Protein AF-A0A0G0HEJ8-F1 (afdb_monomer)

Mean predicted aligned error: 9.89 Å

Foldseek 3Di:
DVVVVVVVVVVVVVVVVVVVVVVCCVVVDPQPVVHQWDKDQACDCLQPPVAHHGDIDIDHDDPDDDAQDWDWDQDPVRDTDTWGFHDWDADPNDIDTWTGRPNDPDID

Organism: NCBI:txid1618481

Solvent-accessible surface area (backbone atoms only — not comparable to full-atom values): 6496 Å² total; per-residue (Å²): 113,74,68,61,56,55,50,54,50,51,54,50,51,52,52,51,52,49,50,51,51,52,51,48,50,55,70,70,38,93,56,49,93,83,44,79,54,48,82,44,76,36,86,55,58,40,31,27,90,84,43,52,60,70,39,78,46,77,47,63,87,69,97,74,84,56,76,67,40,77,46,77,47,67,48,98,83,72,44,80,43,65,29,28,27,75,41,76,47,78,56,98,91,42,80,46,73,35,28,30,26,70,56,47,91,61,77,82

Secondary structure (DSSP, 8-state):
-HHHHHHHHHHHHHHHHHHHHHHHHHHHS---TTSSEEEEE--SGGGTTTS-TT-EEEEE--S---TT-EEEEE-TTS-EEEEEEEEEEEETT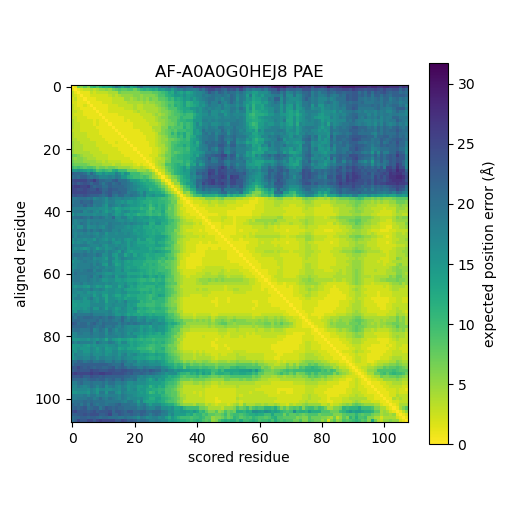EEEEEEE-TT-S-B-

Nearest PDB structures (foldseek):
  4n31-assembly1_A  TM=7.979E-01  e=5.213E-03  Streptococcus pyogenes
  5j26-assembly1_A  TM=6.568E-01  e=2.278E-01  Homo sapiens
  6my0-assembly2_B  TM=6.727E-01  e=4.149E-01  Homo sapiens
  5ke3-assembly1_A  TM=7.650E-01  e=1.552E+00  Homo sapiens
  6bpi-assembly1_A  TM=7.641E-01  e=2.224E+00  Homo sapiens

Structure (mmCIF, N/CA/C/O backbone):
data_AF-A0A0G0HEJ8-F1
#
_entry.id   AF-A0A0G0HEJ8-F1
#
loop_
_atom_site.group_PDB
_atom_site.id
_atom_site.type_symbol
_atom_site.label_atom_id
_atom_site.label_alt_id
_atom_site.label_comp_id
_atom_site.label_asym_id
_atom_site.label_entity_id
_atom_site.label_seq_id
_atom_site.pdbx_PDB_ins_code
_atom_site.Cartn_x
_atom_site.Cartn_y
_atom_site.Cartn_z
_atom_site.occupancy
_atom_site.B_iso_or_equiv
_atom_site.auth_seq_id
_atom_site.auth_comp_id
_atom_site.auth_asym_id
_atom_site.auth_atom_id
_atom_site.pdbx_PDB_model_num
ATOM 1 N N . MET A 1 1 ? 31.207 4.129 -50.146 1.00 64.62 1 MET A N 1
ATOM 2 C CA . MET A 1 1 ? 31.194 5.610 -50.058 1.00 64.62 1 MET A CA 1
ATOM 3 C C . MET A 1 1 ? 31.486 6.026 -48.619 1.00 64.62 1 MET A C 1
ATOM 5 O O . MET A 1 1 ? 30.622 5.858 -47.768 1.00 64.62 1 MET A O 1
ATOM 9 N N . LYS A 1 2 ? 32.700 6.519 -48.326 1.00 82.19 2 LYS A N 1
ATOM 10 C CA . LYS A 1 2 ? 33.150 6.891 -46.962 1.00 82.19 2 LYS A CA 1
ATOM 11 C C . LYS A 1 2 ? 32.192 7.867 -46.254 1.00 82.19 2 LYS A C 1
ATOM 13 O O . LYS A 1 2 ? 31.983 7.757 -45.054 1.00 82.19 2 LYS A O 1
ATOM 18 N N . ILE A 1 3 ? 31.548 8.743 -47.026 1.00 87.25 3 ILE A N 1
ATOM 19 C CA . ILE A 1 3 ? 30.556 9.725 -46.561 1.00 87.25 3 ILE A CA 1
ATOM 20 C C . ILE A 1 3 ? 29.353 9.057 -45.872 1.00 87.25 3 ILE A C 1
ATOM 22 O O . ILE A 1 3 ? 28.937 9.506 -44.811 1.00 87.25 3 ILE A O 1
ATOM 26 N N . ILE A 1 4 ? 28.841 7.947 -46.416 1.00 89.81 4 ILE A N 1
ATOM 27 C CA . ILE A 1 4 ? 27.702 7.218 -45.828 1.00 89.81 4 ILE A CA 1
ATOM 28 C C . ILE A 1 4 ? 28.081 6.587 -44.483 1.00 89.81 4 ILE A C 1
ATOM 30 O O . ILE A 1 4 ? 27.292 6.623 -43.547 1.00 89.81 4 ILE A O 1
ATOM 34 N N . HIS A 1 5 ? 29.296 6.047 -44.357 1.00 85.38 5 HIS A N 1
ATOM 35 C CA . HIS A 1 5 ? 29.756 5.455 -43.094 1.00 85.38 5 HIS A CA 1
ATOM 36 C C . HIS A 1 5 ? 29.957 6.516 -42.005 1.00 85.38 5 HIS A C 1
ATOM 38 O O . HIS A 1 5 ? 29.571 6.302 -40.862 1.00 85.38 5 HIS A O 1
ATOM 44 N N . ILE A 1 6 ? 30.508 7.680 -42.364 1.00 91.31 6 ILE A N 1
ATOM 45 C CA . ILE A 1 6 ? 30.657 8.808 -41.434 1.00 91.31 6 ILE A CA 1
ATOM 46 C C . ILE A 1 6 ? 29.282 9.283 -40.953 1.00 91.31 6 ILE A C 1
ATOM 48 O O . ILE A 1 6 ? 29.084 9.460 -39.754 1.00 91.31 6 ILE A O 1
ATOM 52 N N . PHE A 1 7 ? 28.320 9.426 -41.868 1.00 94.00 7 PHE A N 1
ATOM 53 C CA . PHE A 1 7 ? 26.955 9.822 -41.528 1.00 94.00 7 PHE A CA 1
ATOM 54 C C . PHE A 1 7 ? 26.283 8.835 -40.559 1.00 94.00 7 PHE A C 1
ATOM 56 O O . PHE A 1 7 ? 25.756 9.253 -39.530 1.00 94.00 7 PHE A O 1
ATOM 63 N N . LEU A 1 8 ? 26.356 7.529 -40.839 1.00 93.12 8 LEU A N 1
ATOM 64 C CA . LEU A 1 8 ? 25.782 6.493 -39.973 1.00 93.12 8 LEU A CA 1
ATOM 65 C C . LEU A 1 8 ? 26.401 6.495 -38.569 1.00 93.12 8 LEU A C 1
ATOM 67 O O . LEU A 1 8 ? 25.673 6.381 -37.585 1.00 93.12 8 LEU A O 1
ATOM 71 N N . ASN A 1 9 ? 27.717 6.690 -38.462 1.00 94.06 9 ASN A N 1
ATOM 72 C CA . ASN A 1 9 ? 28.388 6.774 -37.165 1.00 94.06 9 ASN A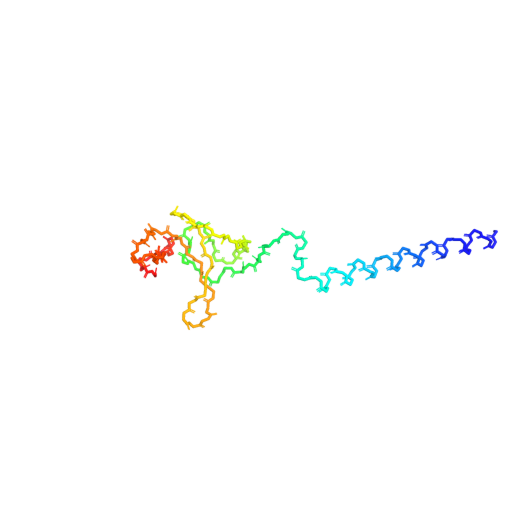 CA 1
ATOM 73 C C . ASN A 1 9 ? 27.911 7.988 -36.360 1.00 94.06 9 ASN A C 1
ATOM 75 O O . ASN A 1 9 ? 27.623 7.850 -35.176 1.00 94.06 9 ASN A O 1
ATOM 79 N N . VAL A 1 10 ? 27.766 9.158 -36.993 1.00 95.56 10 VAL A N 1
ATOM 80 C CA . VAL A 1 10 ? 27.251 10.366 -36.324 1.00 95.56 10 VAL A CA 1
ATOM 81 C C . VAL A 1 10 ? 25.831 10.139 -35.805 1.00 95.56 10 VAL A C 1
ATOM 83 O O . VAL A 1 10 ? 25.558 10.427 -34.642 1.00 95.56 10 VAL A O 1
ATOM 86 N N . VAL A 1 11 ? 24.945 9.564 -36.624 1.00 96.50 11 VAL A N 1
ATOM 87 C CA . VAL A 1 11 ? 23.575 9.226 -36.203 1.00 96.50 11 VAL A CA 1
ATOM 88 C C . VAL A 1 11 ? 23.587 8.229 -35.040 1.00 96.50 11 VAL A C 1
ATOM 90 O O . VAL A 1 11 ? 22.867 8.422 -34.062 1.00 96.50 11 VAL A O 1
ATOM 93 N N . SER A 1 12 ? 24.442 7.205 -35.100 1.00 94.81 12 SER A N 1
ATOM 94 C CA . SER A 1 12 ? 24.580 6.217 -34.027 1.00 94.81 12 SER A CA 1
ATOM 95 C C . SER A 1 12 ? 25.070 6.842 -32.719 1.00 94.81 12 SER A C 1
ATOM 97 O O . SER A 1 12 ? 24.541 6.514 -31.660 1.00 94.81 12 SER A O 1
ATOM 99 N N . TYR A 1 13 ? 26.053 7.747 -32.764 1.00 96.75 13 TYR A N 1
ATOM 100 C CA . TYR A 1 13 ? 26.539 8.439 -31.568 1.00 96.75 13 TYR A CA 1
ATOM 101 C C . TYR A 1 13 ? 25.485 9.374 -30.978 1.00 96.75 13 TYR A C 1
ATOM 103 O O . TYR A 1 13 ? 25.337 9.415 -29.760 1.00 96.75 13 TYR A O 1
ATOM 111 N N . LEU A 1 14 ? 24.718 10.078 -31.817 1.00 96.12 14 LEU A N 1
ATOM 112 C CA . LEU A 1 14 ? 23.604 10.911 -31.357 1.00 96.12 14 LEU A CA 1
ATOM 113 C C . LEU A 1 14 ? 22.509 10.072 -30.691 1.00 96.12 14 LEU A C 1
ATOM 115 O O . LEU A 1 14 ? 22.008 10.449 -29.635 1.00 96.12 14 LEU A O 1
ATOM 119 N N . PHE A 1 15 ? 22.173 8.914 -31.263 1.00 96.56 15 PHE A N 1
ATOM 120 C CA . PHE A 1 15 ? 21.218 7.986 -30.663 1.00 96.56 15 PHE A CA 1
ATOM 121 C C . PHE A 1 15 ? 21.724 7.429 -29.326 1.00 96.56 15 PHE A C 1
ATOM 123 O O . PHE A 1 15 ? 20.982 7.392 -28.347 1.00 96.56 15 PHE A O 1
ATOM 130 N N . PHE A 1 16 ? 23.002 7.055 -29.250 1.00 96.88 16 PHE A N 1
ATOM 131 C CA . PHE A 1 16 ? 23.605 6.572 -28.009 1.00 96.88 16 PHE A CA 1
ATOM 132 C C . PHE A 1 16 ? 23.642 7.661 -26.927 1.00 96.88 16 PHE A C 1
ATOM 134 O O . PHE A 1 16 ? 23.307 7.400 -25.774 1.00 96.88 16 PHE A O 1
ATOM 141 N N . LEU A 1 17 ? 23.974 8.901 -27.300 1.00 96.38 17 LEU A N 1
ATOM 142 C CA . LEU A 1 17 ? 23.928 10.054 -26.402 1.00 96.38 17 LEU A CA 1
ATOM 143 C C . LEU A 1 17 ? 22.502 10.305 -25.891 1.00 96.38 17 LEU A C 1
ATOM 145 O O . LEU A 1 17 ? 22.315 10.540 -24.700 1.00 96.38 17 LEU A O 1
ATOM 149 N N . LEU A 1 18 ? 21.495 10.202 -26.764 1.00 95.06 18 LEU A N 1
ATOM 150 C CA . LEU A 1 18 ? 20.088 10.311 -26.380 1.00 95.06 18 LEU A CA 1
ATOM 151 C C . LEU A 1 18 ? 19.702 9.234 -25.356 1.00 95.06 18 LEU A C 1
ATOM 153 O O . LEU A 1 18 ? 19.083 9.561 -24.346 1.00 95.06 18 LEU A O 1
ATOM 157 N N . LEU A 1 19 ? 20.100 7.975 -25.571 1.00 94.38 19 LEU A N 1
ATOM 158 C CA . LEU A 1 19 ? 19.846 6.886 -24.621 1.00 94.38 19 LEU A CA 1
ATOM 159 C C . LEU A 1 19 ? 20.500 7.139 -23.260 1.00 94.38 19 LEU A C 1
ATOM 161 O O . LEU A 1 19 ? 19.869 6.899 -22.2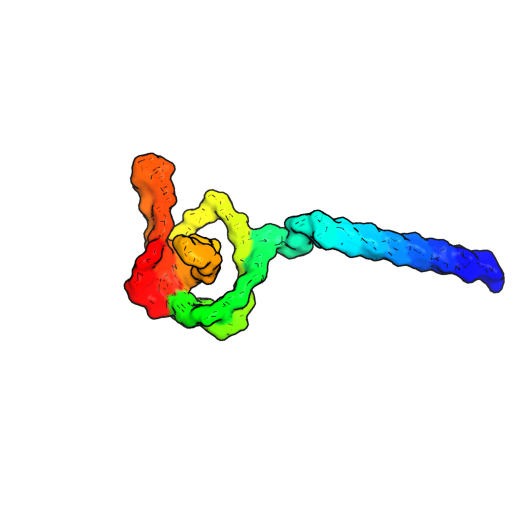34 1.00 94.38 19 LEU A O 1
ATOM 165 N N . LEU A 1 20 ? 21.733 7.655 -23.237 1.00 93.88 20 LEU A N 1
ATOM 166 C CA . LEU A 1 20 ? 22.413 8.015 -21.991 1.00 93.88 20 LEU A CA 1
ATOM 167 C C . LEU A 1 20 ? 21.693 9.146 -21.251 1.00 93.88 20 LEU A C 1
ATOM 169 O O . LEU A 1 20 ? 21.540 9.067 -20.035 1.00 93.88 20 LEU A O 1
ATOM 173 N N . ILE A 1 21 ? 21.217 10.170 -21.967 1.00 90.06 21 ILE A N 1
ATOM 174 C CA . ILE A 1 21 ? 20.448 11.274 -21.376 1.00 90.06 21 ILE A CA 1
ATOM 175 C C . ILE A 1 21 ? 19.126 10.757 -20.805 1.00 90.06 21 ILE A C 1
ATOM 177 O O . ILE A 1 21 ? 18.802 11.067 -19.663 1.00 90.06 21 ILE A O 1
ATOM 181 N N . VAL A 1 22 ? 18.381 9.939 -21.555 1.00 87.19 22 VAL A N 1
ATOM 182 C CA . VAL A 1 22 ? 17.127 9.334 -21.075 1.00 87.19 22 VAL A CA 1
ATOM 183 C C . VAL A 1 22 ? 17.390 8.465 -19.846 1.00 87.19 22 VAL A C 1
ATOM 185 O O . VAL A 1 22 ? 16.727 8.647 -18.830 1.00 87.19 22 VAL A O 1
ATOM 188 N N . GLY A 1 23 ? 18.400 7.592 -19.894 1.00 85.56 23 GLY A N 1
ATOM 189 C CA . GLY A 1 23 ? 18.801 6.766 -18.755 1.00 85.56 23 GLY A CA 1
ATOM 190 C C . GLY A 1 23 ? 19.142 7.607 -17.522 1.00 85.56 23 GLY A C 1
ATOM 191 O O . GLY A 1 23 ? 18.620 7.354 -16.437 1.00 85.56 23 GLY A O 1
ATOM 192 N N . PHE A 1 24 ? 19.939 8.664 -17.693 1.00 84.69 24 PHE A N 1
ATOM 193 C CA . PHE A 1 24 ? 20.304 9.575 -16.609 1.00 84.69 24 PHE A CA 1
ATOM 194 C C . PHE A 1 24 ? 19.098 10.324 -16.032 1.00 84.69 24 PHE A C 1
ATOM 196 O O . PHE A 1 24 ? 18.968 10.416 -14.815 1.00 84.69 24 PHE A O 1
ATOM 203 N N . LEU A 1 25 ? 18.188 10.819 -16.877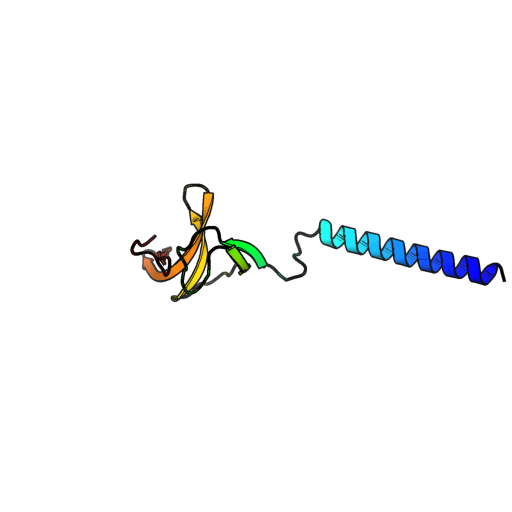 1.00 77.44 25 LEU A N 1
ATOM 204 C CA . LEU A 1 25 ? 16.959 11.474 -16.426 1.00 77.44 25 LEU A CA 1
ATOM 205 C C . LEU A 1 25 ? 16.084 10.507 -15.620 1.00 77.44 25 LEU A C 1
ATOM 207 O O . LEU A 1 25 ? 15.626 10.872 -14.542 1.00 77.44 25 LEU A O 1
ATOM 211 N N . THR A 1 26 ? 15.922 9.263 -16.078 1.00 69.31 26 THR A N 1
ATOM 212 C CA . THR A 1 26 ? 15.129 8.250 -15.361 1.00 69.31 26 THR A CA 1
ATOM 213 C C . THR A 1 26 ? 15.756 7.801 -14.040 1.00 69.31 26 THR A C 1
ATOM 215 O O . THR A 1 26 ? 15.020 7.482 -13.117 1.00 69.31 26 THR A O 1
ATOM 218 N N . LEU A 1 27 ? 17.090 7.817 -13.917 1.00 68.00 27 LEU A N 1
ATOM 219 C CA . LEU A 1 27 ? 17.788 7.521 -12.657 1.00 68.00 27 LEU A CA 1
ATOM 220 C C . LEU A 1 27 ? 17.786 8.704 -11.679 1.00 68.00 27 LEU A C 1
ATOM 222 O O . LEU A 1 27 ? 17.713 8.504 -10.473 1.00 68.00 27 LEU A O 1
ATOM 226 N N . SER A 1 28 ? 17.939 9.927 -12.193 1.00 61.59 28 SER A N 1
ATOM 227 C CA . SER A 1 28 ? 18.078 11.150 -11.388 1.00 61.59 28 SER A CA 1
ATOM 228 C C . SER A 1 28 ? 16.732 11.662 -10.885 1.00 61.59 28 SER A C 1
ATOM 230 O O . SER A 1 28 ? 16.606 12.201 -9.785 1.00 61.59 28 SER A O 1
ATOM 232 N N . SER A 1 29 ? 15.691 11.473 -11.684 1.00 51.47 29 SER A N 1
ATOM 233 C CA . SER A 1 29 ? 14.343 11.762 -11.249 1.00 51.47 29 SER A CA 1
ATOM 234 C C . SER A 1 29 ? 13.855 10.625 -10.343 1.00 51.47 29 SER A C 1
ATOM 236 O O . SER A 1 29 ? 13.778 9.479 -10.770 1.00 51.47 29 SER A O 1
ATOM 238 N N . ASN A 1 30 ? 13.383 10.945 -9.137 1.00 53.56 30 ASN A N 1
ATOM 239 C CA . ASN A 1 30 ? 12.407 10.109 -8.417 1.00 53.56 30 ASN A CA 1
ATOM 240 C C . ASN A 1 30 ? 11.058 10.052 -9.180 1.00 53.56 30 ASN A C 1
ATOM 242 O O . ASN A 1 30 ? 9.990 9.968 -8.579 1.00 53.56 30 ASN A O 1
ATOM 246 N N . THR A 1 31 ? 11.073 10.176 -10.512 1.00 48.06 31 THR A N 1
ATOM 247 C CA . THR A 1 31 ? 9.896 9.973 -11.341 1.00 48.06 31 THR A CA 1
ATOM 248 C C . THR A 1 31 ? 9.869 8.495 -11.659 1.00 48.06 31 THR A C 1
ATOM 250 O O . THR A 1 31 ? 10.476 7.988 -12.598 1.00 48.06 31 THR A O 1
ATOM 253 N N . SER A 1 32 ? 9.187 7.773 -10.785 1.00 52.09 32 SER A N 1
ATOM 254 C CA . SER A 1 32 ? 8.677 6.457 -11.095 1.00 52.09 32 SER A CA 1
ATOM 255 C C . SER A 1 32 ? 7.952 6.549 -12.444 1.00 52.09 32 SER A C 1
ATOM 257 O O . SER A 1 32 ? 6.906 7.182 -12.577 1.00 52.09 32 SER A O 1
ATOM 259 N N . LEU A 1 33 ? 8.528 5.933 -13.478 1.00 49.81 33 LEU A N 1
ATOM 260 C CA . LEU A 1 33 ? 7.980 5.878 -14.842 1.00 49.81 33 LEU A CA 1
ATOM 261 C C . LEU A 1 33 ? 6.546 5.301 -14.898 1.00 49.81 33 LEU A C 1
ATOM 263 O O . LEU A 1 33 ? 5.869 5.421 -15.914 1.00 49.81 33 LEU A O 1
ATOM 267 N N . LEU A 1 34 ? 6.075 4.707 -13.798 1.00 52.81 34 LEU A N 1
ATOM 268 C CA . LEU A 1 34 ? 4.732 4.159 -13.597 1.00 52.81 34 LEU A CA 1
ATOM 269 C C . LEU A 1 34 ? 3.769 5.119 -12.858 1.00 52.81 34 LEU A C 1
ATOM 271 O O . LEU A 1 34 ? 2.649 4.731 -12.538 1.00 52.81 34 LEU A O 1
ATOM 275 N N . GLY A 1 35 ? 4.160 6.373 -12.596 1.00 60.56 35 GLY A N 1
ATOM 276 C CA . GLY A 1 35 ? 3.471 7.260 -11.647 1.00 60.56 35 GLY A CA 1
ATOM 277 C C . GLY A 1 35 ? 3.848 6.923 -10.201 1.00 60.56 35 GLY A C 1
ATOM 278 O O . GLY A 1 35 ? 4.604 5.980 -9.993 1.00 60.56 35 GLY A O 1
ATOM 279 N N . SER A 1 36 ? 3.374 7.691 -9.209 1.00 73.56 36 SER A N 1
ATOM 280 C CA . SER A 1 36 ? 3.703 7.617 -7.760 1.00 73.56 36 SER A CA 1
ATOM 281 C C . SER A 1 36 ? 3.319 6.299 -7.048 1.00 73.56 36 SER A C 1
ATOM 283 O O . SER A 1 36 ? 2.758 6.325 -5.953 1.00 73.56 36 SER A O 1
ATOM 285 N N . TYR A 1 37 ? 3.539 5.159 -7.699 1.00 83.69 37 TYR A N 1
ATOM 286 C CA . TYR A 1 37 ? 3.321 3.820 -7.188 1.00 83.69 37 TYR A CA 1
ATOM 287 C C . TYR A 1 37 ? 4.632 3.247 -6.652 1.00 83.69 37 TYR A C 1
ATOM 289 O O . TYR A 1 37 ? 5.660 3.290 -7.329 1.00 83.69 37 TYR A O 1
ATOM 297 N N . GLU A 1 38 ? 4.565 2.645 -5.475 1.00 86.81 38 GLU A N 1
ATOM 298 C CA . GLU A 1 38 ? 5.629 1.866 -4.858 1.00 86.81 38 GLU A CA 1
ATOM 299 C C . GLU A 1 38 ? 5.254 0.384 -4.892 1.00 86.81 38 GLU A C 1
ATOM 301 O O . GLU A 1 38 ? 4.123 0.008 -4.577 1.00 86.81 38 GLU A O 1
ATOM 306 N N . SER A 1 39 ? 6.194 -0.473 -5.290 1.00 90.50 39 SER A N 1
ATOM 307 C CA . SER A 1 39 ? 6.001 -1.923 -5.257 1.00 90.50 39 SER A CA 1
ATOM 308 C C . SER A 1 39 ? 6.378 -2.486 -3.888 1.00 90.50 39 SER A C 1
ATOM 310 O O . SER A 1 39 ? 7.494 -2.254 -3.420 1.00 90.50 39 SER A O 1
ATOM 312 N N . LEU A 1 40 ? 5.498 -3.282 -3.286 1.00 91.06 40 LEU A N 1
ATOM 313 C CA . LEU A 1 40 ? 5.717 -3.931 -1.995 1.00 91.06 40 LEU A CA 1
ATOM 314 C C . LEU A 1 40 ? 5.554 -5.447 -2.138 1.00 91.06 40 LEU A C 1
ATOM 316 O O . LEU A 1 40 ? 4.628 -5.918 -2.798 1.00 91.06 40 LEU A O 1
ATOM 320 N N . LEU A 1 41 ? 6.441 -6.208 -1.495 1.00 92.62 41 LEU A N 1
ATOM 321 C CA . LEU A 1 41 ? 6.324 -7.663 -1.380 1.00 92.62 41 LEU A CA 1
ATOM 322 C C . LEU A 1 41 ? 5.552 -8.014 -0.105 1.00 92.62 41 LEU A C 1
ATOM 324 O O . LEU A 1 41 ? 5.942 -7.603 0.990 1.00 92.62 41 LEU A O 1
ATOM 328 N N . VAL A 1 42 ? 4.496 -8.812 -0.234 1.00 93.88 42 VAL A N 1
ATOM 329 C CA . VAL A 1 42 ? 3.648 -9.222 0.889 1.00 93.88 42 VAL A CA 1
ATOM 330 C C . VAL A 1 42 ? 4.324 -10.350 1.664 1.00 93.88 42 VAL A C 1
ATOM 332 O O . VAL A 1 42 ? 4.546 -11.444 1.147 1.00 93.88 42 VAL A O 1
ATOM 335 N N . ARG A 1 43 ? 4.667 -10.079 2.930 1.00 91.19 43 ARG A N 1
ATOM 336 C CA . ARG A 1 43 ? 5.451 -10.992 3.786 1.00 91.19 43 ARG A CA 1
ATOM 337 C C . ARG A 1 43 ? 4.631 -11.742 4.838 1.00 91.19 43 ARG A C 1
ATOM 339 O O . ARG A 1 43 ? 5.192 -12.585 5.533 1.00 91.19 43 ARG A O 1
ATOM 346 N N . SER A 1 44 ? 3.344 -11.436 4.977 1.00 91.62 44 SER A N 1
ATOM 347 C CA . SER A 1 44 ? 2.448 -12.059 5.956 1.00 91.62 44 SER A CA 1
ATOM 348 C C . SER A 1 44 ? 1.060 -12.302 5.375 1.00 91.62 44 SER A C 1
ATOM 350 O O . SER A 1 44 ? 0.571 -11.484 4.601 1.00 91.62 44 SER A O 1
ATOM 352 N N . GLY A 1 45 ? 0.384 -13.349 5.849 1.00 92.94 45 GLY A N 1
ATOM 353 C CA . GLY A 1 45 ? -0.981 -13.710 5.440 1.00 92.94 45 GLY A CA 1
ATOM 354 C C . GLY A 1 45 ? -2.094 -12.915 6.134 1.00 92.94 45 GLY A C 1
ATOM 355 O O . GLY A 1 45 ? -3.229 -13.368 6.191 1.00 92.94 45 GLY A O 1
ATOM 356 N N . SER A 1 46 ? -1.801 -11.737 6.697 1.00 94.06 46 SER A N 1
ATOM 357 C CA . SER A 1 46 ? -2.789 -10.917 7.423 1.00 94.06 46 SER A CA 1
ATOM 358 C C . SER A 1 46 ? -3.934 -10.427 6.539 1.00 94.06 46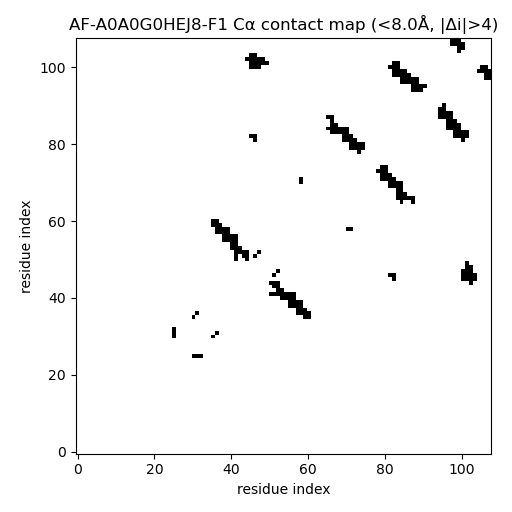 SER A C 1
ATOM 360 O O . SER A 1 46 ? -5.006 -10.119 7.052 1.00 94.06 46 SER A O 1
ATOM 362 N N . MET A 1 47 ? -3.702 -10.337 5.229 1.00 95.81 47 MET A N 1
ATOM 363 C CA . MET A 1 47 ? -4.667 -9.883 4.227 1.00 95.81 47 MET A CA 1
ATOM 364 C C . MET A 1 47 ? -5.291 -11.033 3.426 1.00 95.81 47 MET A C 1
ATOM 366 O O . MET A 1 47 ? -6.013 -10.781 2.460 1.00 95.81 47 MET A O 1
ATOM 370 N N . GLU A 1 48 ? -5.048 -12.288 3.807 1.00 95.31 48 GLU A N 1
ATOM 371 C CA . GLU A 1 48 ? -5.692 -13.427 3.158 1.00 95.31 48 GLU A CA 1
ATOM 372 C C . GLU A 1 48 ? -7.206 -13.449 3.476 1.00 95.31 48 GLU A C 1
ATOM 374 O O . GLU A 1 48 ? -7.617 -13.070 4.574 1.00 95.31 48 GLU A O 1
ATOM 379 N N . PRO A 1 49 ? -8.074 -13.860 2.531 1.00 95.00 49 PRO A N 1
ATOM 380 C CA . PRO A 1 49 ? -7.752 -14.387 1.208 1.00 95.00 49 PRO A CA 1
ATOM 381 C C . PRO A 1 49 ? -7.640 -13.321 0.098 1.00 95.00 49 PRO A C 1
ATOM 383 O O . PRO A 1 49 ? -7.521 -13.673 -1.071 1.00 95.00 49 PRO A O 1
ATOM 386 N N . THR A 1 50 ? -7.721 -12.029 0.419 1.00 95.19 50 THR A N 1
ATOM 387 C CA . THR A 1 50 ? -7.732 -10.961 -0.596 1.00 95.19 50 THR A CA 1
ATOM 388 C C . THR A 1 50 ? -6.360 -10.753 -1.234 1.00 95.19 50 THR A C 1
ATOM 390 O O . THR A 1 50 ? -6.272 -10.537 -2.440 1.00 95.19 50 THR A O 1
ATOM 393 N N . ILE A 1 51 ? -5.303 -10.781 -0.421 1.00 95.56 51 ILE A N 1
ATOM 394 C CA . ILE A 1 51 ? -3.909 -1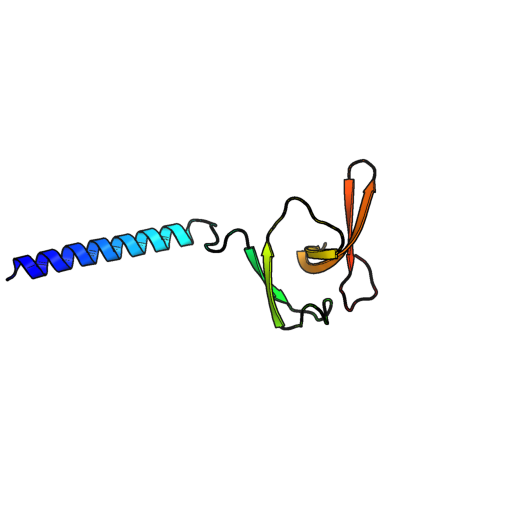0.623 -0.844 1.00 95.56 51 ILE A CA 1
ATOM 395 C C . ILE A 1 51 ? -3.110 -11.759 -0.209 1.00 95.56 51 ILE A C 1
ATOM 397 O O . ILE A 1 51 ? -3.128 -11.913 1.014 1.00 95.56 51 ILE A O 1
ATOM 401 N N . MET A 1 52 ? -2.436 -12.553 -1.037 1.00 96.44 52 MET A N 1
ATOM 402 C CA . MET A 1 52 ? -1.711 -13.744 -0.607 1.00 96.44 52 MET A CA 1
ATOM 403 C C . MET A 1 52 ? -0.295 -13.406 -0.156 1.00 96.44 52 MET A C 1
ATOM 405 O O . MET A 1 52 ? 0.350 -12.471 -0.639 1.00 96.44 52 MET A O 1
ATOM 409 N N . THR A 1 53 ? 0.236 -14.225 0.749 1.00 95.75 53 THR A N 1
ATOM 410 C CA . THR A 1 53 ? 1.666 -14.195 1.062 1.00 95.75 53 THR A CA 1
ATOM 411 C C . THR A 1 53 ? 2.493 -14.471 -0.201 1.00 95.75 53 THR A C 1
ATOM 413 O O . THR A 1 53 ? 2.277 -15.469 -0.885 1.00 95.75 53 THR A O 1
ATOM 416 N N . GLY A 1 54 ? 3.472 -13.611 -0.493 1.00 94.31 54 GLY A N 1
ATOM 417 C CA . GLY A 1 54 ? 4.305 -13.695 -1.698 1.00 94.31 54 GLY A CA 1
ATOM 418 C C . GLY A 1 54 ? 3.821 -12.844 -2.876 1.00 94.31 54 GLY A C 1
ATOM 419 O O . GLY A 1 54 ? 4.579 -12.685 -3.833 1.00 94.31 54 GLY A O 1
ATOM 420 N N . ASP A 1 55 ? 2.628 -12.247 -2.797 1.00 96.31 55 ASP A N 1
ATOM 421 C CA . ASP A 1 55 ? 2.152 -11.311 -3.817 1.00 96.31 55 ASP A CA 1
ATOM 422 C C . ASP A 1 55 ? 3.013 -10.040 -3.864 1.00 96.31 55 ASP A C 1
ATOM 424 O O . ASP A 1 55 ? 3.548 -9.568 -2.854 1.00 96.31 55 ASP A O 1
ATOM 428 N N . VAL A 1 56 ? 3.105 -9.453 -5.058 1.00 94.31 56 VAL A N 1
ATOM 429 C CA . VAL A 1 56 ? 3.649 -8.107 -5.264 1.00 94.31 56 VAL A CA 1
ATOM 430 C C . VAL A 1 56 ? 2.484 -7.155 -5.491 1.00 94.31 56 VAL A C 1
ATOM 432 O O . VAL A 1 56 ? 1.728 -7.311 -6.450 1.00 94.31 56 VAL A O 1
ATOM 435 N N . ILE A 1 57 ? 2.355 -6.156 -4.623 1.00 93.25 57 ILE A N 1
ATOM 436 C CA . ILE A 1 57 ? 1.323 -5.120 -4.718 1.00 93.25 57 ILE A CA 1
ATOM 437 C C . ILE A 1 57 ? 1.943 -3.785 -5.124 1.00 93.25 57 ILE A C 1
ATOM 439 O O . ILE A 1 57 ? 3.098 -3.502 -4.809 1.00 93.25 57 ILE A O 1
ATOM 443 N N . PHE A 1 58 ? 1.159 -2.948 -5.799 1.00 92.12 58 PHE A N 1
ATOM 444 C CA . PHE A 1 58 ? 1.537 -1.579 -6.141 1.00 92.12 58 PHE A CA 1
ATOM 445 C C . PHE A 1 58 ? 0.669 -0.615 -5.337 1.00 92.12 58 PHE A C 1
ATOM 447 O O . PHE A 1 58 ? -0.547 -0.572 -5.517 1.00 92.12 58 PHE A O 1
ATOM 454 N N . ALA A 1 59 ? 1.289 0.150 -4.445 1.00 91.31 59 ALA A N 1
ATOM 455 C CA . ALA A 1 59 ? 0.617 1.118 -3.591 1.00 91.31 59 ALA A CA 1
ATOM 456 C C . ALA A 1 59 ? 0.861 2.532 -4.111 1.00 91.31 59 ALA A C 1
ATOM 458 O O . ALA A 1 59 ? 1.984 2.869 -4.462 1.00 91.31 59 ALA A O 1
ATOM 459 N N . LYS A 1 60 ? -0.172 3.373 -4.136 1.00 90.31 60 LYS A N 1
ATOM 460 C CA . LYS A 1 60 ? -0.052 4.792 -4.484 1.00 90.31 60 LYS A CA 1
ATOM 461 C C . LYS A 1 60 ? -0.453 5.642 -3.296 1.00 90.31 60 LYS A C 1
ATOM 463 O O . LYS A 1 60 ? -1.510 5.417 -2.712 1.00 90.31 60 LYS A O 1
ATOM 468 N N . GLN A 1 61 ? 0.349 6.656 -2.995 1.00 89.56 61 GLN A N 1
ATOM 469 C CA . GLN A 1 61 ? -0.003 7.624 -1.967 1.00 89.56 61 GLN A CA 1
ATOM 470 C C . GLN A 1 61 ? -1.172 8.503 -2.433 1.00 89.56 61 GLN A C 1
ATOM 472 O O . GLN A 1 61 ? -1.134 9.095 -3.516 1.00 89.56 61 GLN A O 1
ATOM 477 N N . LEU A 1 62 ? -2.213 8.578 -1.605 1.00 89.94 62 LEU A N 1
ATOM 478 C CA . LEU A 1 62 ? -3.392 9.415 -1.812 1.00 89.94 62 LEU A CA 1
ATOM 479 C C . LEU A 1 62 ? -3.511 10.450 -0.685 1.00 89.94 62 LEU A C 1
ATOM 481 O O . LEU A 1 62 ? -2.977 10.267 0.408 1.00 89.94 62 LEU A O 1
ATOM 485 N N . ASN A 1 63 ? -4.239 11.536 -0.956 1.00 89.12 63 ASN A N 1
ATOM 486 C CA . ASN A 1 63 ? -4.532 12.577 0.039 1.00 89.12 63 ASN A CA 1
ATOM 487 C C . ASN A 1 63 ? -5.798 12.279 0.856 1.00 89.12 63 ASN A C 1
ATOM 489 O O . ASN A 1 63 ? -6.057 12.938 1.857 1.00 89.12 63 ASN A O 1
ATOM 493 N N . GLN A 1 64 ? -6.618 11.336 0.394 1.00 90.88 64 GLN A N 1
ATOM 494 C CA . GLN A 1 64 ? -7.888 10.960 1.002 1.00 90.88 64 GLN A CA 1
ATOM 495 C C . GLN A 1 64 ? -8.036 9.444 0.918 1.00 90.88 64 GLN A C 1
ATOM 497 O O . GLN A 1 64 ? -7.704 8.850 -0.108 1.00 90.88 64 GLN A O 1
ATOM 502 N N . TYR A 1 65 ? -8.547 8.854 1.994 1.00 94.06 65 TYR A N 1
ATOM 503 C CA . TYR A 1 65 ? -8.778 7.421 2.131 1.00 94.06 65 TYR A CA 1
ATOM 504 C C . TYR A 1 65 ? -10.198 7.191 2.637 1.00 94.06 65 TYR A C 1
ATOM 506 O O . TYR A 1 65 ? -10.716 7.975 3.433 1.00 94.06 65 TYR A O 1
ATOM 514 N N . ASN A 1 66 ? -10.818 6.110 2.185 1.00 95.31 66 ASN A N 1
ATOM 515 C CA . ASN A 1 66 ? -12.188 5.748 2.500 1.00 95.31 66 ASN A CA 1
ATOM 516 C C . ASN A 1 66 ? -12.251 4.421 3.254 1.00 95.31 66 ASN A C 1
ATOM 518 O O . ASN A 1 66 ? -11.334 3.597 3.242 1.00 95.31 66 ASN A O 1
ATOM 522 N N . LYS A 1 67 ? -13.392 4.186 3.906 1.00 95.62 67 LYS A N 1
ATOM 523 C CA . LYS A 1 67 ? -13.690 2.879 4.487 1.00 95.62 67 LYS A CA 1
ATOM 524 C C . LYS A 1 67 ? -13.608 1.803 3.398 1.00 95.62 67 LYS A C 1
ATOM 526 O O . LYS A 1 67 ? -14.150 1.978 2.312 1.00 95.62 67 LYS A O 1
ATOM 531 N N . ASN A 1 68 ? -13.011 0.669 3.754 1.00 96.00 68 ASN A N 1
ATOM 532 C CA . ASN A 1 68 ? -12.688 -0.489 2.919 1.00 96.00 68 ASN A CA 1
ATOM 533 C C . ASN A 1 68 ? -11.465 -0.352 2.005 1.00 96.00 68 ASN A C 1
ATOM 535 O O . ASN A 1 68 ? -11.101 -1.359 1.387 1.00 96.00 68 ASN A O 1
ATOM 539 N N . ASP A 1 69 ? -10.794 0.801 1.963 1.00 96.62 69 ASP A N 1
ATOM 540 C CA . ASP A 1 69 ? -9.511 0.911 1.265 1.00 96.62 69 ASP A CA 1
ATOM 541 C C . ASP A 1 69 ? -8.457 0.030 1.948 1.00 96.62 69 ASP A C 1
ATOM 543 O O . ASP A 1 69 ? -8.425 -0.094 3.177 1.00 96.62 69 ASP A O 1
ATOM 547 N N . VAL A 1 70 ? -7.594 -0.594 1.143 1.00 96.25 70 VAL A N 1
ATOM 548 C CA . VAL A 1 70 ? -6.405 -1.305 1.624 1.00 96.25 70 VAL A CA 1
ATOM 549 C C . VAL A 1 70 ? -5.235 -0.337 1.580 1.00 96.25 70 VAL A C 1
ATOM 551 O O . VAL A 1 70 ? -4.890 0.176 0.518 1.00 96.25 70 VAL A O 1
ATOM 554 N N . VAL A 1 71 ? -4.635 -0.090 2.736 1.00 95.88 71 VAL A N 1
ATOM 555 C CA . VAL A 1 71 ? -3.572 0.895 2.912 1.00 95.88 71 VAL A CA 1
ATOM 556 C C . VAL A 1 71 ? -2.309 0.232 3.433 1.00 95.88 71 VAL A C 1
ATOM 558 O O . VAL A 1 71 ? -2.369 -0.672 4.269 1.00 95.88 71 VAL A O 1
ATOM 561 N N . ALA A 1 72 ? -1.169 0.702 2.933 1.00 94.19 72 ALA A N 1
ATOM 562 C CA . ALA A 1 72 ? 0.144 0.372 3.458 1.00 94.19 72 ALA A CA 1
ATOM 563 C C . ALA A 1 72 ? 0.653 1.550 4.297 1.00 94.19 72 ALA A C 1
ATOM 565 O O . ALA A 1 72 ? 0.675 2.684 3.820 1.00 94.19 72 ALA A O 1
ATOM 566 N N . PHE A 1 73 ? 1.043 1.295 5.541 1.00 92.88 73 PHE A N 1
ATOM 567 C CA . PHE A 1 73 ? 1.552 2.312 6.461 1.00 92.88 73 PHE A CA 1
ATOM 568 C C . PHE A 1 73 ? 2.659 1.738 7.341 1.00 92.88 73 PHE A C 1
ATOM 570 O O . PHE A 1 73 ? 2.841 0.524 7.421 1.00 92.88 73 PHE A O 1
ATOM 577 N N . L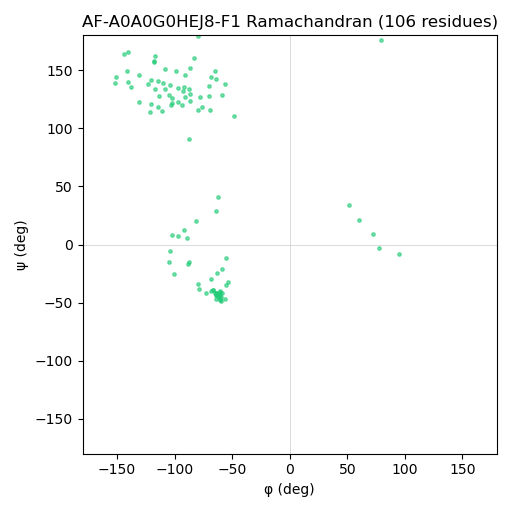YS A 1 74 ? 3.422 2.620 7.983 1.00 91.75 74 LYS A N 1
ATOM 578 C CA . LYS A 1 74 ? 4.484 2.242 8.915 1.00 91.75 74 LYS A CA 1
ATOM 579 C C . LYS A 1 74 ? 3.936 2.197 10.336 1.00 91.75 74 LYS A C 1
ATOM 581 O O . LYS A 1 74 ? 3.257 3.134 10.748 1.00 91.75 74 LYS A O 1
ATOM 586 N N . ASP A 1 75 ? 4.221 1.122 11.061 1.00 87.62 75 ASP A N 1
ATOM 587 C CA . ASP A 1 75 ? 3.941 1.045 12.496 1.00 87.62 75 ASP A CA 1
ATOM 588 C C . ASP A 1 75 ? 5.007 1.776 13.330 1.00 87.62 75 ASP A C 1
ATOM 590 O O . ASP A 1 75 ? 5.979 2.315 12.799 1.00 87.62 75 ASP A O 1
ATOM 594 N N . GLU A 1 76 ? 4.845 1.778 14.656 1.00 88.19 76 GLU A N 1
ATOM 595 C CA . GLU A 1 76 ? 5.810 2.389 15.586 1.00 88.19 76 GLU A CA 1
ATOM 596 C C . GLU A 1 76 ? 7.227 1.792 15.482 1.00 88.19 76 GLU A C 1
ATOM 598 O O . GLU A 1 76 ? 8.201 2.431 15.875 1.00 88.19 76 GLU A O 1
ATOM 603 N N . GLY A 1 77 ? 7.360 0.577 14.942 1.00 89.75 77 GLY A N 1
ATOM 604 C CA . GLY A 1 77 ? 8.633 -0.098 14.696 1.00 89.75 77 GLY A CA 1
ATOM 605 C C . GLY A 1 77 ? 9.209 0.144 13.298 1.00 89.75 77 GLY A C 1
ATOM 606 O O . GLY A 1 77 ? 10.118 -0.585 12.902 1.00 89.75 77 GLY A O 1
ATOM 607 N N . ASP A 1 78 ? 8.673 1.109 12.543 1.00 87.62 78 ASP A N 1
ATOM 608 C CA . ASP A 1 78 ? 9.029 1.419 11.150 1.00 87.62 78 ASP A CA 1
ATOM 609 C C . ASP A 1 78 ? 8.801 0.247 10.172 1.00 87.62 78 ASP A C 1
ATOM 611 O O . ASP A 1 78 ? 9.372 0.185 9.078 1.00 87.62 78 ASP A O 1
ATOM 615 N N . ARG A 1 79 ? 7.941 -0.712 10.543 1.00 89.00 79 ARG A N 1
ATOM 616 C CA . ARG A 1 79 ? 7.581 -1.847 9.689 1.00 89.00 79 ARG A CA 1
ATOM 617 C C . ARG A 1 79 ? 6.409 -1.460 8.807 1.00 89.00 79 ARG A C 1
ATOM 619 O O . ARG A 1 79 ? 5.408 -0.939 9.288 1.00 89.00 79 ARG A O 1
ATOM 626 N N . VAL A 1 80 ? 6.508 -1.773 7.519 1.00 91.62 80 VAL A N 1
ATOM 627 C CA . VAL A 1 80 ? 5.406 -1.574 6.573 1.00 91.62 80 VAL A CA 1
ATOM 628 C C . VAL A 1 80 ? 4.358 -2.667 6.779 1.00 91.62 80 VAL A C 1
ATOM 630 O O . VAL A 1 80 ? 4.641 -3.852 6.597 1.00 91.62 80 VAL A O 1
ATOM 633 N N . ILE A 1 81 ? 3.148 -2.257 7.148 1.00 93.44 81 ILE A N 1
ATOM 634 C CA . ILE A 1 81 ? 1.976 -3.107 7.354 1.00 93.44 81 ILE A CA 1
ATOM 635 C C . ILE A 1 81 ? 0.932 -2.752 6.302 1.00 93.44 81 ILE A C 1
ATOM 637 O O . ILE A 1 81 ? 0.747 -1.584 5.977 1.00 93.44 81 ILE A O 1
ATOM 641 N N . THR A 1 82 ? 0.246 -3.763 5.767 1.00 95.12 82 THR A N 1
ATOM 642 C CA . THR A 1 82 ? -0.876 -3.588 4.836 1.00 95.12 82 THR A CA 1
ATOM 643 C C . THR A 1 82 ? -2.156 -4.087 5.488 1.00 95.12 82 THR A C 1
ATOM 645 O O . THR A 1 82 ? -2.231 -5.272 5.804 1.00 95.12 82 THR A O 1
ATOM 648 N N . HIS A 1 83 ? -3.143 -3.210 5.681 1.00 96.12 83 HIS A N 1
ATOM 649 C CA . HIS A 1 83 ? -4.441 -3.528 6.288 1.00 96.12 83 HIS A CA 1
ATOM 650 C C . HIS A 1 83 ? -5.591 -2.809 5.581 1.00 96.12 83 HIS A C 1
ATOM 652 O O . HIS A 1 83 ? -5.386 -1.850 4.838 1.00 96.12 83 HIS A O 1
ATOM 658 N N . ARG A 1 84 ? -6.823 -3.251 5.844 1.00 96.88 84 ARG A N 1
ATOM 659 C CA . ARG A 1 84 ? -8.042 -2.594 5.378 1.00 96.88 84 ARG A CA 1
ATOM 660 C C . ARG A 1 84 ? -8.561 -1.599 6.405 1.00 96.88 84 ARG A C 1
ATOM 662 O O . ARG A 1 84 ? -8.667 -1.931 7.585 1.00 96.88 84 ARG A O 1
ATOM 669 N N . ILE A 1 85 ? -8.957 -0.411 5.961 1.00 96.88 85 ILE A N 1
ATOM 670 C CA . ILE A 1 85 ? -9.653 0.568 6.800 1.00 96.88 85 ILE A CA 1
ATOM 671 C C . ILE A 1 85 ? -11.055 0.044 7.105 1.00 96.88 85 ILE A C 1
ATOM 673 O O . ILE A 1 85 ? -11.891 -0.091 6.212 1.00 96.88 85 ILE A O 1
ATOM 677 N N . VAL A 1 86 ? -11.340 -0.222 8.376 1.00 96.50 86 VAL A N 1
ATOM 678 C CA . VAL A 1 86 ? -12.660 -0.698 8.821 1.00 96.50 86 VAL A CA 1
ATOM 679 C C . VAL A 1 86 ? -13.509 0.417 9.417 1.00 96.50 86 VAL A C 1
ATOM 681 O O . VAL A 1 86 ? -14.742 0.341 9.378 1.00 96.50 86 VAL A O 1
ATOM 684 N N . LYS A 1 87 ? -12.869 1.468 9.935 1.00 95.12 87 LYS A N 1
ATOM 685 C CA . LYS A 1 87 ? -13.534 2.639 10.503 1.00 95.12 87 LYS A CA 1
ATOM 686 C C . LYS A 1 87 ? -12.648 3.873 10.347 1.00 95.12 87 LYS A C 1
ATOM 688 O O . LYS A 1 87 ? 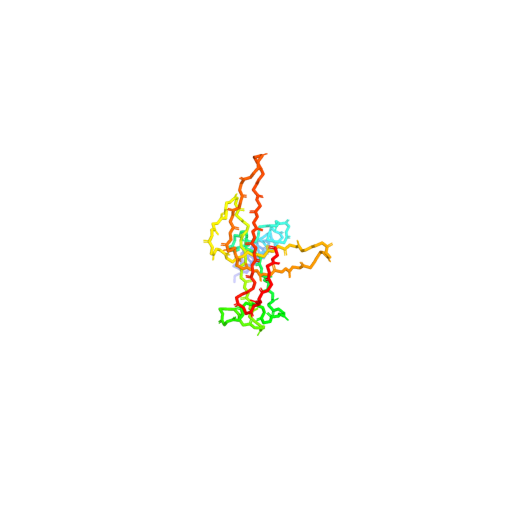-11.426 3.779 10.411 1.00 95.12 87 LYS A O 1
ATOM 693 N N . ILE A 1 88 ? -13.295 5.006 10.114 1.00 94.81 88 ILE A N 1
ATOM 694 C CA . ILE A 1 88 ? -12.679 6.330 10.094 1.00 94.81 88 ILE A CA 1
ATOM 695 C C . ILE A 1 88 ? -13.407 7.116 11.172 1.00 94.81 88 ILE A C 1
ATOM 697 O O . ILE A 1 88 ? -14.633 7.218 11.117 1.00 94.81 88 ILE A O 1
ATOM 701 N N . ASP A 1 89 ? -12.661 7.595 12.157 1.00 93.69 89 ASP A N 1
ATOM 702 C CA . ASP A 1 89 ? -13.165 8.456 13.217 1.00 93.69 89 ASP A CA 1
ATOM 703 C C . ASP A 1 89 ? -12.601 9.861 13.031 1.00 93.69 89 ASP A C 1
ATOM 705 O O . ASP A 1 89 ? -11.427 10.038 12.712 1.00 93.69 89 ASP A O 1
ATOM 709 N N . GLU A 1 90 ? -13.44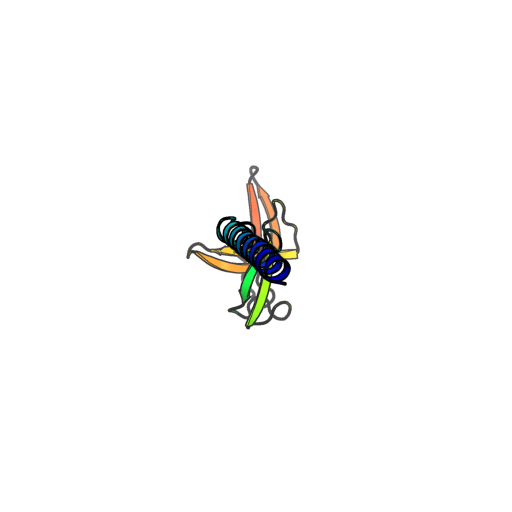6 10.861 13.242 1.00 91.81 90 GLU A N 1
ATOM 710 C CA . GLU A 1 90 ? -13.060 12.266 13.236 1.00 91.81 90 GLU A CA 1
ATOM 711 C C . GLU A 1 90 ? -13.419 12.852 14.602 1.00 91.81 90 GLU A C 1
ATOM 713 O O . GLU A 1 90 ? -14.591 12.895 14.979 1.00 91.81 90 GLU A O 1
ATOM 718 N N . SER A 1 91 ? -12.406 13.252 15.368 1.00 90.00 91 SER A N 1
ATOM 719 C CA . SER A 1 91 ? -12.576 13.891 16.677 1.00 90.00 91 SER A CA 1
ATOM 720 C C . SER A 1 91 ? -11.601 15.050 16.790 1.00 90.00 91 SER A C 1
ATOM 722 O O . SER A 1 91 ? -10.442 14.917 16.409 1.00 90.00 91 SER A O 1
ATOM 724 N N . ASP A 1 92 ? -12.064 16.195 17.295 1.00 84.31 92 ASP A N 1
ATOM 725 C CA . ASP A 1 92 ? -11.245 17.402 17.491 1.00 84.31 92 ASP A CA 1
ATOM 726 C C . ASP A 1 92 ? -10.460 17.846 16.237 1.00 84.31 92 ASP A C 1
ATOM 728 O O . ASP A 1 92 ? -9.338 18.345 16.322 1.00 84.31 92 ASP A O 1
ATOM 732 N N . GLY A 1 93 ? -11.042 17.637 15.048 1.00 86.06 93 GLY A N 1
ATOM 733 C CA . GLY A 1 93 ? -10.411 17.948 13.759 1.00 86.06 93 GLY A CA 1
ATOM 734 C C . GLY A 1 93 ? -9.271 17.002 13.357 1.00 86.06 93 GLY A C 1
ATOM 735 O O . GLY A 1 93 ? -8.569 17.278 12.386 1.00 86.06 93 GLY A O 1
ATOM 736 N N . GLN A 1 94 ? -9.075 15.898 14.084 1.00 88.00 94 GLN A N 1
ATOM 737 C CA . GLN A 1 94 ? -8.109 14.853 13.761 1.00 88.00 94 GLN A CA 1
ATOM 738 C C . GLN A 1 94 ? -8.815 13.619 13.198 1.00 88.00 94 GLN A C 1
ATOM 740 O O . GLN A 1 94 ? -9.744 13.076 13.800 1.00 88.00 94 GLN A O 1
ATOM 745 N N . LEU A 1 95 ? -8.334 13.162 12.041 1.00 90.19 95 LEU A N 1
ATOM 746 C CA . LEU A 1 95 ? -8.762 11.916 11.414 1.00 90.19 95 LEU A CA 1
ATOM 747 C C . LEU A 1 95 ? -7.947 10.750 11.968 1.00 90.19 95 LEU A C 1
ATOM 749 O O . LEU A 1 95 ? -6.722 10.730 11.861 1.00 90.19 95 LEU A O 1
ATOM 753 N N . THR A 1 96 ? -8.643 9.761 12.516 1.00 92.38 96 THR A N 1
ATOM 754 C CA . THR A 1 96 ? -8.070 8.494 12.970 1.00 92.38 96 THR A CA 1
ATOM 755 C C . THR A 1 96 ? -8.604 7.361 12.105 1.00 92.38 96 THR A C 1
ATOM 757 O O . THR A 1 96 ? -9.814 7.198 11.937 1.00 92.38 96 THR A O 1
ATOM 760 N N . PHE A 1 97 ? -7.696 6.556 11.562 1.00 94.25 97 PHE A N 1
ATOM 761 C CA . PHE A 1 97 ? -8.036 5.384 10.764 1.00 94.25 97 PHE A CA 1
ATOM 762 C C . PHE A 1 97 ? -7.853 4.136 11.612 1.00 94.25 97 PHE A C 1
ATOM 764 O O . PHE A 1 97 ? -6.751 3.870 12.076 1.00 94.25 97 PHE A O 1
ATOM 771 N N . ILE A 1 98 ? -8.922 3.361 11.772 1.00 94.50 98 ILE A N 1
ATOM 772 C CA . ILE A 1 98 ? -8.851 2.044 12.399 1.00 94.50 98 ILE A CA 1
ATOM 773 C C . ILE A 1 98 ? -8.759 1.020 11.281 1.00 94.50 98 ILE A C 1
ATOM 775 O O . ILE A 1 98 ? -9.634 0.937 10.405 1.00 94.50 98 ILE A O 1
ATOM 779 N N . THR A 1 99 ? -7.696 0.232 11.317 1.00 95.69 99 THR A N 1
ATOM 780 C CA . THR A 1 99 ? -7.360 -0.737 10.283 1.00 95.69 99 THR A CA 1
ATOM 781 C C . THR A 1 99 ? -7.362 -2.157 10.825 1.00 95.69 99 THR A C 1
ATOM 783 O O . THR A 1 99 ? -7.248 -2.408 12.025 1.00 95.69 99 THR A O 1
ATOM 786 N N . LYS A 1 100 ? -7.545 -3.124 9.932 1.00 95.31 100 LYS A N 1
ATOM 787 C CA . LYS A 1 100 ? -7.557 -4.539 10.279 1.00 95.31 100 LYS A CA 1
ATOM 788 C C . LYS A 1 100 ? -7.102 -5.379 9.090 1.00 95.31 100 LYS A C 1
ATOM 790 O O . LYS A 1 100 ? -7.484 -5.104 7.954 1.00 95.31 100 LYS A O 1
ATOM 795 N N . GLY A 1 101 ? -6.299 -6.405 9.356 1.00 94.50 101 GLY A N 1
ATOM 796 C CA . GLY A 1 101 ? -6.001 -7.435 8.362 1.00 94.50 101 GLY A CA 1
ATOM 797 C C . GLY A 1 101 ? -7.231 -8.301 8.100 1.00 94.50 101 GLY A C 1
ATOM 798 O O . GLY A 1 101 ? -7.903 -8.695 9.053 1.00 94.50 101 GLY A O 1
ATOM 799 N N . ASP A 1 102 ? -7.521 -8.608 6.837 1.00 93.69 102 ASP A N 1
ATOM 800 C CA . ASP A 1 102 ? -8.691 -9.406 6.443 1.00 93.69 102 ASP A CA 1
ATOM 801 C C . ASP A 1 102 ? -8.752 -10.777 7.158 1.00 93.69 102 ASP A C 1
ATOM 803 O O . ASP A 1 102 ? -9.837 -11.215 7.546 1.00 93.69 102 ASP A O 1
ATOM 807 N N . ALA A 1 103 ? -7.597 -11.402 7.424 1.00 90.88 103 ALA A N 1
ATOM 808 C CA . ALA A 1 103 ? -7.477 -12.662 8.168 1.00 90.88 103 ALA A CA 1
ATOM 809 C C . ALA A 1 103 ? -7.349 -12.476 9.692 1.00 90.88 103 ALA A C 1
ATOM 811 O O . ALA A 1 103 ? -7.510 -13.426 10.462 1.00 90.88 103 ALA A O 1
ATOM 812 N N . ASN A 1 104 ? -7.023 -11.268 10.152 1.00 83.38 104 ASN A N 1
ATOM 813 C CA . ASN A 1 104 ? -6.741 -11.004 11.559 1.00 83.38 104 ASN A CA 1
ATOM 814 C C . ASN A 1 104 ? -8.038 -10.790 12.352 1.00 83.38 104 ASN A C 1
ATOM 816 O O . ASN A 1 104 ? -9.085 -10.464 11.801 1.00 83.38 104 ASN A O 1
ATOM 820 N N . GLN A 1 105 ? -7.988 -10.936 13.680 1.00 77.50 105 GLN A N 1
ATOM 821 C CA . GLN A 1 105 ? -9.100 -10.560 14.573 1.00 77.50 105 GLN A CA 1
ATOM 822 C C . GLN A 1 105 ? -8.846 -9.255 15.339 1.00 77.50 105 GLN A C 1
ATOM 824 O O . GLN A 1 105 ? -9.793 -8.660 15.848 1.00 77.50 105 GLN A O 1
ATOM 829 N N . HIS A 1 106 ? -7.598 -8.783 15.367 1.00 78.62 106 HIS A N 1
ATOM 830 C CA . HIS A 1 106 ? -7.187 -7.569 16.067 1.00 78.62 106 HIS A CA 1
ATOM 831 C C . HIS A 1 106 ? -7.268 -6.328 15.173 1.00 78.62 106 HIS A C 1
ATOM 833 O O . HIS A 1 106 ? -7.031 -6.404 13.965 1.00 78.62 106 HIS A O 1
ATOM 839 N N . PHE A 1 107 ? -7.607 -5.200 15.793 1.00 82.31 107 PHE A N 1
ATOM 840 C CA . PHE A 1 107 ? -7.660 -3.876 15.176 1.00 82.31 107 PHE A CA 1
ATOM 841 C C . PHE A 1 107 ? -6.379 -3.104 15.503 1.00 82.31 107 PHE A C 1
ATOM 843 O O . PHE A 1 107 ? -5.797 -3.322 16.567 1.00 82.31 107 PHE A O 1
ATOM 850 N N . TYR A 1 108 ? -5.977 -2.230 14.586 1.00 80.06 108 TYR A N 1
ATOM 851 C CA . TYR A 1 108 ? -4.838 -1.321 14.695 1.00 80.06 108 TYR A CA 1
ATOM 852 C C . TYR A 1 108 ? -5.305 0.116 14.521 1.00 80.06 108 TYR A C 1
ATOM 854 O O . TYR A 1 108 ? -6.159 0.333 13.627 1.00 80.06 108 TYR A O 1
#

Sequence (108 aa):
MKIIHIFLNVVSYLFFLLLLIVGFLTLSSNTSLLGSYESLLVRSGSMEPTIMTGDVIFAKQLNQYNKNDVVAFKDEGDRVITHRIVKIDESDGQLTFITKGDANQHFY

pLDDT: mean 88.09, std 11.58, range [48.06, 96.88]

InterPro domains:
  IPR001733 Peptidase S26B [PTHR10806] (39-105)
  IPR001733 Peptidase S26B [TIGR02228] (9-105)
  IPR015927 Peptidase S24/S26A/S26B/S26C [PF00717] (40-91)
  IPR036286 LexA/Signal peptidase-like superfamily [SSF51306] (37-96)

Radius of gyration: 23.43 Å; Cα contacts (8 Å, |Δi|>4): 135; chains: 1; bounding box: 47×32×68 Å